Protein AF-A0A1Z5HV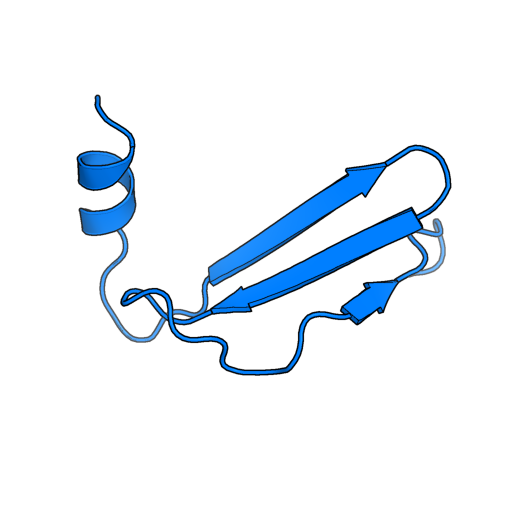H0-F1 (afdb_monomer)

Structure (mmCIF, N/CA/C/O backbone):
data_AF-A0A1Z5HVH0-F1
#
_entry.id   AF-A0A1Z5HVH0-F1
#
loop_
_atom_site.group_PDB
_atom_site.id
_atom_site.type_symbol
_atom_site.label_atom_id
_atom_site.label_alt_id
_atom_site.label_comp_id
_atom_site.label_asym_id
_atom_site.label_entity_id
_atom_site.label_seq_id
_atom_site.pdbx_PDB_ins_code
_atom_site.Cartn_x
_atom_site.Cartn_y
_atom_site.Cartn_z
_atom_site.occupancy
_atom_site.B_iso_or_equiv
_atom_site.auth_seq_id
_atom_site.auth_comp_id
_atom_site.auth_asym_id
_atom_site.auth_atom_id
_atom_site.pdbx_PDB_model_num
ATOM 1 N N . MET A 1 1 ? -3.707 14.959 17.960 1.00 62.75 1 MET A N 1
ATOM 2 C CA . MET A 1 1 ? -4.299 13.607 17.874 1.00 62.75 1 MET A CA 1
ATOM 3 C C . MET A 1 1 ? -3.205 12.571 17.686 1.00 62.75 1 MET A C 1
ATOM 5 O O . MET A 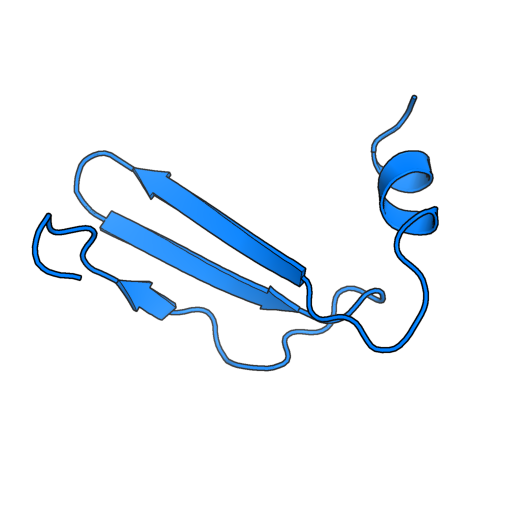1 1 ? -2.327 12.764 16.848 1.00 62.75 1 MET A O 1
ATOM 9 N N . LYS A 1 2 ? -3.235 11.493 18.472 1.00 81.06 2 LYS A N 1
ATOM 10 C CA . LYS A 1 2 ? -2.331 10.340 18.343 1.00 81.06 2 LYS A CA 1
ATOM 11 C C . LYS A 1 2 ? -2.737 9.492 17.126 1.00 81.06 2 LYS A C 1
ATOM 13 O O . LYS A 1 2 ? -3.905 9.439 16.756 1.00 81.06 2 LYS A O 1
ATOM 18 N N . LYS A 1 3 ? -1.781 8.785 16.502 1.00 74.00 3 LYS A N 1
ATOM 19 C CA . LYS A 1 3 ? -2.012 7.941 15.302 1.00 74.00 3 LYS A CA 1
ATOM 20 C C . LYS A 1 3 ? -3.173 6.944 15.454 1.00 74.00 3 LYS A C 1
ATOM 22 O O . LYS A 1 3 ? -3.860 6.679 14.474 1.00 74.00 3 LYS A O 1
ATOM 27 N N . ALA A 1 4 ? -3.376 6.399 16.654 1.00 75.19 4 ALA A N 1
ATOM 28 C CA . ALA A 1 4 ? -4.445 5.444 16.943 1.00 75.19 4 ALA A CA 1
ATOM 29 C C . ALA A 1 4 ? -5.847 6.069 16.820 1.00 75.19 4 ALA A C 1
ATOM 31 O O . ALA A 1 4 ? -6.723 5.475 16.201 1.00 75.19 4 ALA A O 1
ATOM 32 N N . GLU A 1 5 ? -6.027 7.298 17.311 1.00 77.50 5 GLU A N 1
ATOM 33 C CA . GLU A 1 5 ? -7.308 8.022 17.259 1.00 77.50 5 GLU A CA 1
ATOM 34 C C . GLU A 1 5 ? -7.741 8.269 15.811 1.00 77.50 5 GLU A C 1
ATOM 36 O O . GLU A 1 5 ? -8.897 8.080 15.458 1.00 77.50 5 GLU A O 1
ATOM 41 N N . LYS A 1 6 ? -6.788 8.618 14.939 1.00 75.56 6 LYS A N 1
ATOM 42 C CA . LYS A 1 6 ? -7.064 8.892 13.522 1.00 75.56 6 LYS A CA 1
ATOM 43 C C . LYS A 1 6 ? -7.461 7.634 12.742 1.00 75.56 6 LYS A C 1
ATO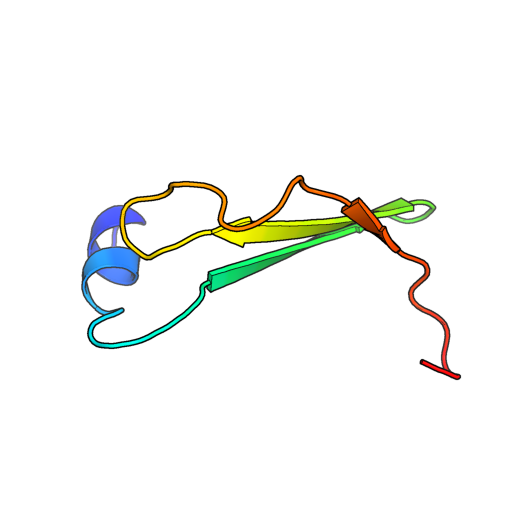M 45 O O . LYS A 1 6 ? -8.257 7.725 11.817 1.00 75.56 6 LYS A O 1
ATOM 50 N N . LYS A 1 7 ? -6.912 6.470 13.110 1.00 70.88 7 LYS A N 1
ATOM 51 C CA . LYS A 1 7 ? -7.282 5.176 12.514 1.00 70.88 7 LYS A CA 1
ATOM 52 C C . LYS A 1 7 ? -8.653 4.698 12.983 1.00 70.88 7 LYS A C 1
ATOM 54 O O . LYS A 1 7 ? -9.381 4.133 12.184 1.00 70.88 7 LYS A O 1
ATOM 59 N N . ALA A 1 8 ? -9.013 4.964 14.238 1.00 75.19 8 ALA A N 1
ATOM 60 C CA . ALA A 1 8 ? -10.318 4.595 14.785 1.00 75.19 8 ALA A CA 1
ATOM 61 C C . ALA A 1 8 ? -11.496 5.338 14.120 1.00 75.19 8 ALA A C 1
ATOM 63 O O . ALA A 1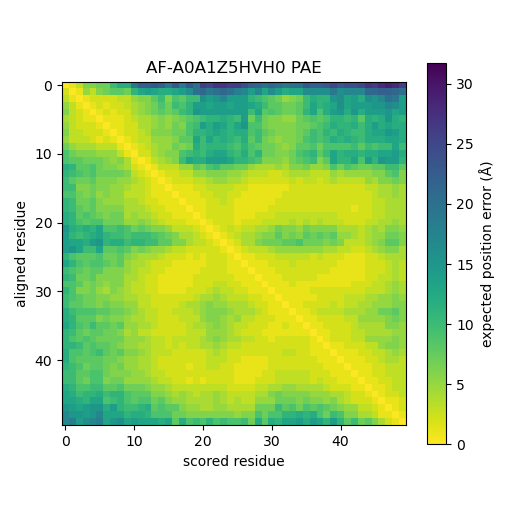 8 ? -12.622 4.860 14.178 1.00 75.19 8 ALA A O 1
ATOM 64 N N . LEU A 1 9 ? -11.240 6.478 13.463 1.00 79.62 9 LEU A N 1
ATOM 65 C CA . LEU A 1 9 ? -12.240 7.205 12.668 1.00 79.62 9 LEU A CA 1
ATOM 66 C C . LEU A 1 9 ? -12.561 6.532 11.322 1.00 79.62 9 LEU A C 1
ATOM 68 O O . LEU A 1 9 ? -13.518 6.925 10.662 1.00 79.62 9 LEU A O 1
ATOM 72 N N . VAL A 1 10 ? -11.763 5.550 10.893 1.00 76.81 10 VAL A N 1
ATOM 73 C CA . VAL A 1 10 ? -11.985 4.795 9.657 1.00 76.81 10 VAL A CA 1
ATOM 74 C C . VAL A 1 10 ? -12.901 3.615 9.982 1.00 76.81 10 VAL A C 1
ATOM 76 O O . VAL A 1 10 ? -12.459 2.618 10.551 1.00 76.81 10 VAL A O 1
ATOM 79 N N . THR A 1 11 ? -14.188 3.746 9.661 1.00 75.88 11 THR A N 1
ATOM 80 C CA . THR A 1 11 ? -15.235 2.754 9.950 1.00 75.88 11 THR A CA 1
ATOM 81 C C . THR A 1 11 ? -15.981 2.350 8.671 1.00 75.88 11 THR A C 1
ATOM 83 O O . THR A 1 11 ? -15.943 3.069 7.673 1.00 75.88 11 THR A O 1
ATOM 86 N N . GLY A 1 12 ? -16.651 1.192 8.689 1.00 78.75 12 GLY A N 1
ATOM 87 C CA . GLY A 1 12 ? -17.408 0.660 7.545 1.00 78.75 12 GLY A CA 1
ATOM 88 C C . GLY A 1 12 ? -16.629 -0.334 6.674 1.00 78.75 12 GLY A C 1
ATOM 89 O O . GLY A 1 12 ? -15.569 -0.822 7.069 1.00 78.75 12 GLY A O 1
ATOM 90 N N . ASP A 1 13 ? -17.184 -0.655 5.502 1.00 83.88 13 ASP A N 1
ATOM 91 C CA . ASP A 1 13 ? -16.563 -1.543 4.509 1.00 83.88 13 ASP A CA 1
ATOM 92 C C . ASP A 1 13 ? -15.527 -0.767 3.686 1.00 83.88 13 ASP A C 1
ATOM 94 O O . ASP A 1 13 ? -15.825 -0.162 2.655 1.00 83.88 13 ASP A O 1
ATOM 98 N N . VAL A 1 14 ? -14.313 -0.680 4.228 1.00 86.69 14 VAL A N 1
ATOM 99 C CA . VAL A 1 14 ? -13.228 0.138 3.680 1.00 86.69 14 VAL A CA 1
ATOM 100 C C . VAL A 1 14 ? -11.920 -0.642 3.637 1.00 86.69 14 VAL A C 1
ATOM 102 O O . VAL A 1 14 ? -11.581 -1.387 4.560 1.00 86.69 14 VAL A O 1
ATOM 105 N N . ILE A 1 15 ? -11.137 -0.411 2.583 1.00 90.56 15 ILE A N 1
ATOM 106 C CA . ILE A 1 15 ? -9.754 -0.884 2.476 1.00 90.56 15 ILE A CA 1
ATOM 107 C C . ILE A 1 15 ? -8.806 0.288 2.707 1.00 90.56 15 ILE A C 1
ATOM 109 O O . ILE A 1 15 ? -9.060 1.408 2.260 1.00 90.56 15 ILE A O 1
ATOM 113 N N . ILE A 1 16 ? -7.686 0.039 3.377 1.00 90.69 16 ILE A N 1
ATOM 114 C CA . ILE A 1 16 ? -6.657 1.050 3.598 1.00 90.69 16 ILE A CA 1
ATOM 115 C C . ILE A 1 16 ? -5.479 0.741 2.682 1.00 90.69 16 ILE A C 1
ATOM 117 O O . ILE A 1 16 ? -4.891 -0.339 2.753 1.00 90.69 16 ILE A O 1
ATOM 121 N N . VAL A 1 17 ? -5.107 1.709 1.843 1.00 94.00 17 VAL A N 1
ATOM 122 C CA . VAL A 1 17 ? -3.932 1.618 0.970 1.00 94.00 17 VAL A CA 1
ATOM 123 C C . VAL A 1 17 ? -2.834 2.524 1.517 1.00 94.00 17 VAL A C 1
ATOM 125 O O . VAL A 1 17 ? -2.945 3.748 1.511 1.00 94.00 17 VAL A O 1
ATOM 128 N N . GLY A 1 18 ? -1.767 1.913 2.024 1.00 93.56 18 GLY A N 1
ATOM 129 C CA . GLY A 1 18 ? -0.532 2.605 2.367 1.00 93.56 18 GLY A CA 1
ATOM 130 C C . GLY A 1 18 ? 0.398 2.635 1.162 1.00 93.56 18 GLY A C 1
ATOM 131 O O . GLY A 1 18 ? 0.793 1.574 0.681 1.00 93.56 18 GLY A O 1
ATOM 132 N N . VAL A 1 19 ? 0.758 3.832 0.702 1.00 95.00 19 VAL A N 1
ATOM 133 C CA . VAL A 1 19 ? 1.705 4.025 -0.400 1.00 95.00 19 VAL A CA 1
ATOM 134 C C . VAL A 1 19 ? 2.992 4.636 0.141 1.00 95.00 19 VAL A C 1
ATOM 136 O O . VAL A 1 19 ? 2.961 5.695 0.766 1.00 95.00 19 VAL A O 1
ATOM 139 N N . ASP A 1 20 ? 4.113 3.967 -0.110 1.00 93.81 20 ASP A N 1
ATOM 140 C CA . ASP A 1 20 ? 5.452 4.481 0.169 1.00 93.81 20 ASP A CA 1
ATOM 141 C C . ASP A 1 20 ? 6.156 4.824 -1.150 1.00 93.81 20 ASP A C 1
ATOM 143 O O . ASP A 1 20 ? 6.385 3.955 -1.999 1.00 93.81 20 ASP A O 1
ATOM 147 N N . ILE A 1 21 ? 6.464 6.109 -1.338 1.00 91.12 21 ILE A N 1
ATOM 148 C CA . ILE A 1 21 ? 7.074 6.650 -2.553 1.00 91.12 21 ILE A CA 1
ATOM 149 C C . ILE A 1 21 ? 8.551 6.955 -2.277 1.00 91.12 21 ILE A C 1
ATOM 151 O O . ILE A 1 21 ? 8.887 8.024 -1.771 1.00 91.12 21 ILE A O 1
ATOM 155 N N . ALA A 1 22 ? 9.454 6.051 -2.673 1.00 87.75 22 ALA A N 1
ATOM 156 C CA . ALA A 1 22 ? 10.896 6.320 -2.684 1.00 87.75 22 ALA A CA 1
ATOM 157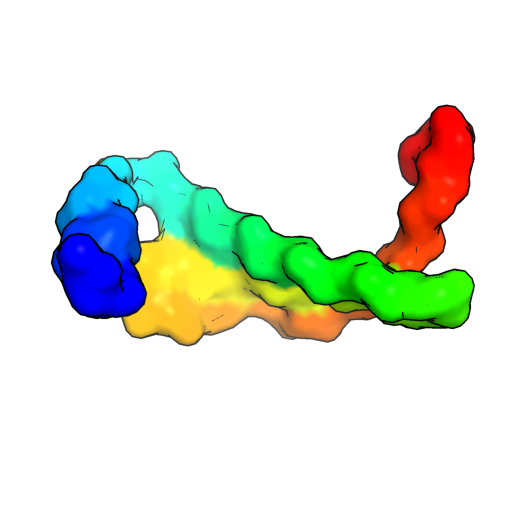 C C . ALA A 1 22 ? 11.416 6.632 -4.099 1.00 87.75 22 ALA A C 1
ATOM 159 O O . ALA A 1 22 ? 10.791 6.281 -5.090 1.00 87.75 22 ALA A O 1
ATOM 160 N N . LYS A 1 23 ? 12.605 7.242 -4.222 1.00 85.31 23 LYS A N 1
ATOM 161 C CA . LYS A 1 23 ? 13.152 7.729 -5.513 1.00 85.31 23 LYS A CA 1
ATOM 162 C C . LYS A 1 23 ? 13.235 6.689 -6.643 1.00 85.31 23 LYS A C 1
ATOM 164 O O . LYS A 1 23 ? 13.237 7.076 -7.803 1.00 85.31 23 LYS A O 1
ATOM 169 N N . LYS A 1 24 ? 13.397 5.402 -6.319 1.00 85.62 24 LYS A N 1
ATOM 170 C CA . LYS A 1 24 ? 13.612 4.325 -7.308 1.00 85.62 24 LYS A CA 1
ATOM 171 C C . LYS A 1 24 ? 12.607 3.178 -7.218 1.00 85.62 24 LYS A C 1
ATOM 173 O O . LYS A 1 24 ? 12.511 2.389 -8.149 1.00 85.62 24 LYS A O 1
ATOM 178 N N . LYS A 1 25 ? 11.922 3.028 -6.084 1.00 89.62 25 LYS A N 1
ATOM 179 C CA . LYS A 1 25 ? 11.019 1.906 -5.829 1.00 89.62 25 LYS A CA 1
ATOM 180 C C . LYS A 1 25 ? 9.859 2.392 -4.983 1.00 89.62 25 LYS A C 1
ATOM 182 O O . LYS A 1 25 ? 10.078 2.947 -3.910 1.00 89.62 25 LYS A O 1
ATOM 187 N N . HIS A 1 26 ? 8.650 2.156 -5.460 1.00 94.38 26 HIS A N 1
ATOM 188 C CA . HIS A 1 26 ? 7.434 2.461 -4.726 1.00 94.38 26 HIS A CA 1
ATOM 189 C C . HIS A 1 26 ? 6.798 1.169 -4.249 1.00 94.38 26 HIS A C 1
ATOM 191 O O . HIS A 1 26 ? 6.966 0.126 -4.886 1.00 94.38 26 HIS A O 1
ATOM 197 N N . TRP A 1 27 ? 6.093 1.235 -3.129 1.00 95.81 27 TRP A N 1
ATOM 198 C CA . TRP A 1 27 ? 5.404 0.092 -2.550 1.00 95.81 27 TRP A CA 1
ATOM 199 C C . TRP A 1 27 ? 3.982 0.454 -2.173 1.00 95.81 27 TRP A C 1
ATOM 201 O O . TRP A 1 27 ? 3.724 1.532 -1.640 1.00 95.81 27 TRP A O 1
ATOM 211 N N . ALA A 1 28 ? 3.076 -0.481 -2.427 1.00 96.06 28 ALA A N 1
ATOM 212 C CA . ALA A 1 28 ? 1.712 -0.441 -1.949 1.00 96.06 28 ALA A CA 1
ATOM 213 C C . ALA A 1 28 ? 1.502 -1.576 -0.942 1.00 96.06 28 ALA A C 1
ATOM 215 O O . ALA A 1 28 ? 1.896 -2.726 -1.167 1.00 96.06 28 ALA A O 1
ATOM 216 N N . ARG A 1 29 ? 0.863 -1.241 0.177 1.00 96.38 29 ARG A N 1
ATOM 217 C CA . ARG A 1 29 ? 0.373 -2.189 1.175 1.00 96.38 29 ARG A CA 1
ATOM 218 C C . ARG A 1 29 ? -1.119 -1.974 1.353 1.00 96.38 29 ARG A C 1
ATOM 220 O O . ARG A 1 29 ? -1.535 -0.881 1.730 1.00 96.38 29 ARG A O 1
ATOM 227 N N . ILE A 1 30 ? -1.902 -3.018 1.113 1.00 95.25 30 ILE A N 1
ATOM 228 C CA . ILE A 1 30 ? -3.358 -2.986 1.254 1.00 95.25 30 ILE A CA 1
ATOM 229 C C . ILE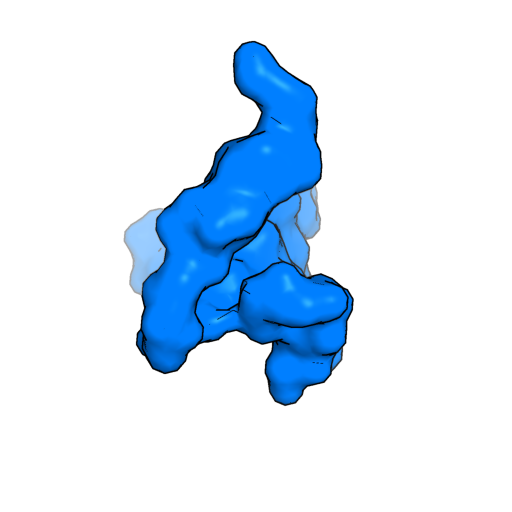 A 1 30 ? -3.735 -3.806 2.478 1.00 95.25 30 ILE A C 1
ATOM 231 O O . ILE A 1 30 ? -3.430 -4.997 2.548 1.00 95.25 30 ILE A O 1
ATOM 235 N N . TYR A 1 31 ? -4.389 -3.165 3.436 1.00 93.06 31 TYR A N 1
ATOM 236 C CA . TYR A 1 31 ? -4.769 -3.783 4.697 1.00 93.06 31 TYR A CA 1
ATOM 237 C C . TYR A 1 31 ? -6.149 -3.313 5.148 1.00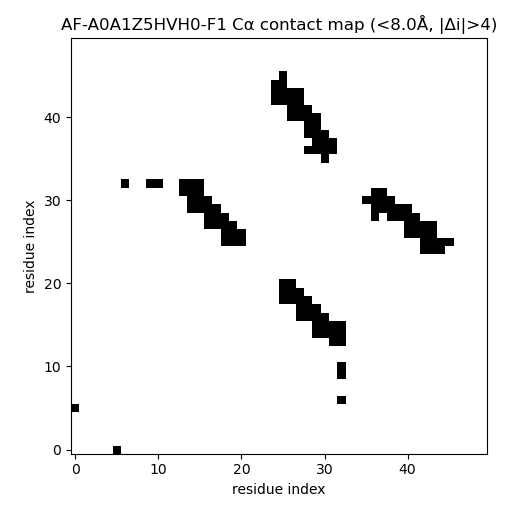 93.06 31 TYR A C 1
ATOM 239 O O . TYR A 1 31 ? -6.629 -2.248 4.758 1.00 93.06 31 TYR A O 1
ATOM 247 N N . ASN A 1 32 ? -6.807 -4.131 5.960 1.00 89.56 32 ASN A N 1
ATOM 248 C CA . ASN A 1 32 ? -8.111 -3.811 6.526 1.00 89.56 32 ASN A CA 1
ATOM 249 C C . ASN A 1 32 ? -7.976 -2.901 7.772 1.00 89.56 32 ASN A C 1
ATOM 251 O O . ASN A 1 32 ? -6.864 -2.687 8.268 1.00 89.56 32 ASN A O 1
ATOM 255 N N . PRO A 1 33 ? -9.080 -2.375 8.331 1.00 86.06 33 PRO A N 1
ATOM 256 C CA . PRO A 1 33 ? -9.027 -1.484 9.495 1.00 86.06 33 PRO A CA 1
ATOM 257 C C . PRO A 1 33 ? -8.353 -2.081 10.742 1.00 86.06 33 PRO A C 1
ATOM 259 O O . PRO A 1 33 ? -7.785 -1.337 11.542 1.00 86.06 33 PRO A O 1
ATOM 262 N N . VAL A 1 34 ? -8.345 -3.413 10.885 1.00 85.88 34 VAL A N 1
ATOM 263 C CA . VAL A 1 34 ? -7.658 -4.116 11.986 1.00 85.88 34 VAL A CA 1
ATOM 264 C C . VAL A 1 34 ? -6.172 -4.390 11.706 1.00 85.88 34 VAL A C 1
ATOM 266 O O . VAL A 1 34 ? -5.472 -4.917 12.565 1.00 85.88 34 VAL A O 1
ATOM 269 N N . GLY A 1 35 ? -5.654 -3.985 10.541 1.00 86.69 35 GLY A N 1
ATOM 270 C CA . GLY A 1 35 ? -4.229 -4.051 10.203 1.00 86.69 35 GLY A CA 1
ATOM 271 C C . GLY A 1 35 ? -3.771 -5.337 9.514 1.00 86.69 35 GLY A C 1
ATOM 272 O O . GLY A 1 35 ? -2.564 -5.514 9.340 1.00 86.69 35 GLY A O 1
ATOM 273 N N . LEU A 1 36 ? -4.699 -6.214 9.125 1.00 89.25 36 LEU A N 1
ATOM 274 C CA . LEU A 1 36 ? -4.398 -7.439 8.388 1.00 89.25 36 LEU A CA 1
ATOM 275 C C . LEU A 1 36 ? -4.271 -7.143 6.897 1.00 89.25 36 LEU A C 1
ATOM 277 O O . LEU A 1 36 ? -5.112 -6.450 6.322 1.00 89.25 36 LEU A O 1
ATOM 281 N N . ASP A 1 37 ? -3.230 -7.694 6.281 1.00 93.44 37 ASP A N 1
ATOM 282 C CA . ASP A 1 37 ? -2.994 -7.548 4.849 1.00 93.44 37 ASP A CA 1
ATOM 283 C C . ASP A 1 37 ? -4.056 -8.321 4.061 1.00 93.44 37 ASP A C 1
ATOM 285 O O . ASP A 1 37 ? -4.272 -9.510 4.288 1.00 93.44 37 ASP A O 1
ATOM 289 N N . VAL A 1 38 ? -4.717 -7.633 3.128 1.00 91.75 38 VAL A N 1
ATOM 290 C CA . VAL A 1 38 ? -5.718 -8.239 2.229 1.00 91.75 38 VAL A CA 1
ATOM 291 C C . VAL A 1 38 ? -5.022 -8.933 1.058 1.00 91.75 38 VAL A C 1
ATOM 293 O O . VAL A 1 38 ? -5.464 -9.974 0.581 1.00 91.75 38 VAL A O 1
ATOM 296 N N . VAL A 1 39 ? -3.898 -8.367 0.616 1.00 94.12 39 VAL A N 1
ATOM 297 C CA . VAL A 1 39 ? -2.998 -8.942 -0.386 1.00 94.12 39 VAL A CA 1
ATOM 298 C C . VAL A 1 39 ? -1.553 -8.721 0.040 1.00 94.12 39 VAL A C 1
ATOM 300 O O . VAL A 1 39 ? -1.249 -7.807 0.810 1.00 94.12 39 VAL A O 1
ATOM 303 N N . LYS A 1 40 ? -0.638 -9.538 -0.492 1.00 95.12 40 LYS A N 1
ATOM 304 C CA . LYS A 1 40 ? 0.796 -9.360 -0.251 1.00 95.12 40 LYS A CA 1
ATOM 305 C C . LYS A 1 40 ? 1.232 -7.963 -0.729 1.00 95.12 40 LYS A C 1
ATOM 307 O O . LYS A 1 40 ? 0.876 -7.588 -1.847 1.00 95.12 40 LYS A O 1
ATOM 312 N N . PRO A 1 41 ? 2.021 -7.212 0.062 1.00 95.75 41 PRO A N 1
ATOM 313 C CA . PRO A 1 41 ? 2.576 -5.941 -0.384 1.00 95.75 41 PRO A CA 1
ATOM 314 C C . PRO A 1 41 ? 3.341 -6.103 -1.697 1.00 95.75 41 PRO A C 1
ATOM 316 O O . PRO A 1 41 ? 4.067 -7.086 -1.880 1.00 95.75 41 PRO A O 1
ATOM 319 N N . PHE A 1 42 ? 3.209 -5.131 -2.592 1.00 95.44 42 PHE A N 1
ATOM 320 C CA . PHE A 1 42 ? 3.826 -5.186 -3.912 1.00 95.44 42 PHE A CA 1
ATOM 321 C C . PHE A 1 42 ? 4.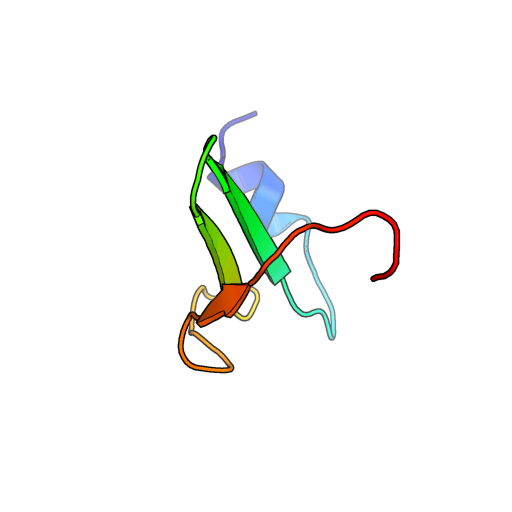480 -3.861 -4.277 1.00 95.44 42 PHE A C 1
ATOM 323 O O . PHE A 1 42 ? 4.069 -2.790 -3.828 1.00 95.44 42 PHE A O 1
ATOM 330 N N . SER A 1 43 ? 5.528 -3.948 -5.093 1.00 95.38 43 SER A N 1
ATOM 331 C CA . SER A 1 43 ? 6.148 -2.767 -5.676 1.00 95.38 43 SER A CA 1
ATOM 332 C C . SER A 1 43 ? 5.509 -2.414 -7.005 1.00 95.38 43 SER A C 1
ATOM 334 O O . SER A 1 43 ? 5.151 -3.309 -7.766 1.00 95.38 43 SER A O 1
ATOM 336 N N . PHE A 1 44 ? 5.449 -1.126 -7.307 1.00 92.44 44 PHE A N 1
ATOM 337 C CA . PHE A 1 44 ? 4.910 -0.620 -8.563 1.00 92.44 44 PHE A CA 1
ATOM 338 C C . PHE A 1 44 ? 5.798 0.496 -9.121 1.00 92.44 44 PHE A C 1
ATOM 340 O O . PHE A 1 44 ? 6.630 1.067 -8.406 1.00 92.44 44 PHE A O 1
ATOM 347 N N . GLN A 1 45 ? 5.642 0.781 -10.412 1.00 90.69 45 GLN A N 1
ATOM 348 C CA . GLN A 1 45 ? 6.254 1.938 -11.058 1.00 90.69 45 GLN A CA 1
ATOM 349 C C . GLN A 1 45 ? 5.227 3.064 -11.088 1.00 90.69 45 GLN A C 1
ATOM 351 O O . GLN A 1 45 ? 4.096 2.842 -11.492 1.00 90.69 45 GLN A O 1
ATOM 356 N N . ASN A 1 46 ? 5.610 4.255 -10.637 1.00 85.06 46 ASN A N 1
ATOM 357 C CA . ASN A 1 46 ? 4.748 5.428 -10.700 1.00 85.06 46 ASN A CA 1
ATOM 358 C C . ASN A 1 46 ? 5.135 6.222 -11.946 1.00 85.06 46 ASN A C 1
ATOM 360 O O . ASN A 1 46 ? 5.985 7.114 -11.881 1.00 85.06 46 ASN A O 1
ATOM 364 N N . THR A 1 47 ? 4.599 5.819 -13.094 1.00 86.44 47 THR A N 1
ATOM 365 C CA . THR A 1 47 ? 4.826 6.526 -14.355 1.00 86.44 47 THR A CA 1
ATOM 366 C C . THR A 1 47 ? 3.661 7.469 -14.635 1.00 86.44 47 THR A C 1
ATOM 368 O O . THR A 1 47 ? 2.584 7.344 -14.062 1.00 86.44 47 THR A O 1
ATOM 371 N N . LYS A 1 48 ? 3.870 8.440 -15.522 1.00 86.38 48 LYS A N 1
ATOM 372 C CA . LYS A 1 48 ? 2.817 9.370 -15.964 1.00 86.38 48 LYS A CA 1
ATOM 373 C C . LYS A 1 48 ? 1.710 8.692 -16.785 1.00 86.38 48 LYS A C 1
ATOM 375 O O . LYS A 1 48 ? 0.660 9.297 -16.965 1.00 86.38 48 LYS A O 1
ATOM 380 N N . ASP A 1 49 ? 1.948 7.467 -17.246 1.00 88.94 49 ASP A N 1
ATOM 381 C CA . ASP A 1 49 ? 1.020 6.710 -18.086 1.00 88.94 49 ASP A CA 1
ATOM 382 C C . ASP A 1 49 ? 0.067 5.819 -17.264 1.00 88.94 49 ASP A C 1
ATOM 384 O O . ASP A 1 49 ? -0.886 5.279 -17.823 1.00 88.94 49 ASP A O 1
ATOM 388 N N . GLY A 1 50 ? 0.282 5.723 -15.942 1.00 69.81 50 GLY A N 1
ATOM 389 C CA . GLY A 1 50 ? -0.446 4.822 -15.042 1.00 69.81 50 GLY A CA 1
ATOM 390 C C . GLY A 1 50 ? 0.285 3.507 -14.860 1.00 69.81 50 GLY A C 1
ATOM 391 O O . GLY A 1 50 ? 0.016 2.569 -15.636 1.00 69.81 50 GLY A O 1
#

Nearest PDB structures (foldseek):
  7oic-assembly1_P  TM=7.533E-01  e=4.715E-01  Homo sapiens
  6zm5-assembly1_P  TM=7.335E-01  e=6.603E-01  Homo sapiens
  2fja-assembly1_B  TM=5.757E-01  e=2.220E+00  Archaeoglobus fulgidus
  2it9-assembly2_D  TM=5.564E-01  e=3.557E+00  Prochlorococcus marinus str. NATL2A
  3gyx-assembly6_L  TM=4.834E-01  e=3.325E+00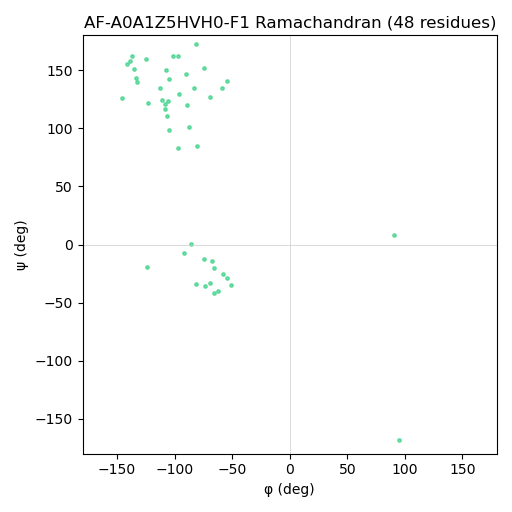  Megalodesulfovibrio gigas

Sequence (50 aa):
MKKAEKKALVTGDVIIVGVDIAKKKHWARIYNPVGLDVVKPFSFQNTKDG

Mean predicted aligned error: 5.72 Å

Solvent-accessible surface area (backbone atoms only — not comparable to full-atom values): 3355 Å² total; per-residue (Å²): 134,58,76,66,63,66,54,68,71,63,74,80,100,60,79,44,76,48,75,48,85,51,101,87,58,28,38,44,38,40,22,38,85,89,68,50,68,78,50,83,68,44,72,53,76,93,54,98,86,108

Foldseek 3Di:
DDPVVVLVVDDDDDKDWDWDDDPPWIKIFIADSVGHTPDDIDIDDDDPVD

pLDDT: mean 86.8, std 8.17, range [62.75, 96.38]

Organism: NCBI:txid1246530

Secondary structure (DSSP, 8-state):
--HHHHHHT--SS--EEEEEE-SS-EEEEEE-TTS-BSS--EEE---TT-

Radius of gyration: 13.16 Å; Cα contacts (8 Å, |Δi|>4): 61; chains: 1; bounding box: 31×23×36 Å